Protein AF-A0A7W0LYD1-F1 (afdb_monomer_lite)

Secondary structure (DSSP, 8-state):
-GGGTTHHHHHHHHHHHHHHHSSHHHHHHHHHHHHHHHHHHHTT--HHHHHHHTTPPPPPP-

Foldseek 3Di:
DVVVVVVCVLVVQLVVQCVVPVDVVVSVVSSVVVVVVVVVVVVPDDPCVVCVVVVHDDDDDD

Sequence (62 aa):
ATERGTSWLGTLVFGLVFQLTDSYRPAIVALIVFFAVGLGVLWRVDARRGIAEAGNQAPAVV

Radius of gyration: 17.04 Å; chains: 1; bounding box: 33×34×38 Å

Structure (mmCIF, N/CA/C/O backbone):
data_AF-A0A7W0LYD1-F1
#
_entry.id   AF-A0A7W0LYD1-F1
#
loop_
_atom_site.group_PDB
_atom_site.id
_atom_site.type_symbol
_atom_site.label_atom_id
_atom_site.label_alt_id
_atom_site.label_comp_id
_atom_site.label_asym_id
_atom_site.label_entity_id
_atom_site.label_seq_id
_atom_site.pdbx_PDB_ins_code
_atom_site.Cartn_x
_atom_site.Cartn_y
_atom_site.Cartn_z
_atom_site.occupancy
_atom_site.B_iso_or_equiv
_atom_site.auth_seq_id
_atom_site.auth_comp_id
_atom_site.auth_asym_id
_atom_site.auth_atom_id
_atom_site.pdbx_PDB_model_num
ATOM 1 N N . ALA A 1 1 ? 1.199 -14.277 14.179 1.00 47.44 1 ALA A N 1
ATOM 2 C CA . ALA A 1 1 ? 1.964 -14.939 13.094 1.00 47.44 1 ALA A CA 1
ATOM 3 C C . ALA A 1 1 ? 1.710 -14.327 11.704 1.00 47.44 1 ALA A C 1
ATOM 5 O O . ALA A 1 1 ? 2.574 -14.452 10.846 1.00 47.44 1 ALA A O 1
ATOM 6 N N . THR A 1 2 ? 0.599 -13.606 11.490 1.00 49.00 2 THR A N 1
ATOM 7 C CA . THR A 1 2 ? 0.274 -12.904 10.226 1.00 49.00 2 THR A CA 1
ATOM 8 C C . THR A 1 2 ? 1.060 -11.605 9.980 1.00 49.00 2 THR A C 1
ATOM 10 O O . THR A 1 2 ? 1.194 -11.202 8.834 1.00 49.00 2 THR A O 1
ATOM 13 N N . GLU A 1 3 ? 1.667 -10.999 11.007 1.00 50.66 3 GLU A N 1
ATOM 14 C CA . GLU A 1 3 ? 2.475 -9.760 10.904 1.00 50.66 3 GLU A CA 1
ATOM 15 C C . GLU A 1 3 ? 3.627 -9.852 9.881 1.00 50.66 3 GLU A C 1
ATOM 17 O O . GLU A 1 3 ? 4.053 -8.863 9.296 1.00 50.66 3 GLU A O 1
ATOM 22 N N . ARG A 1 4 ? 4.169 -11.061 9.678 1.00 57.22 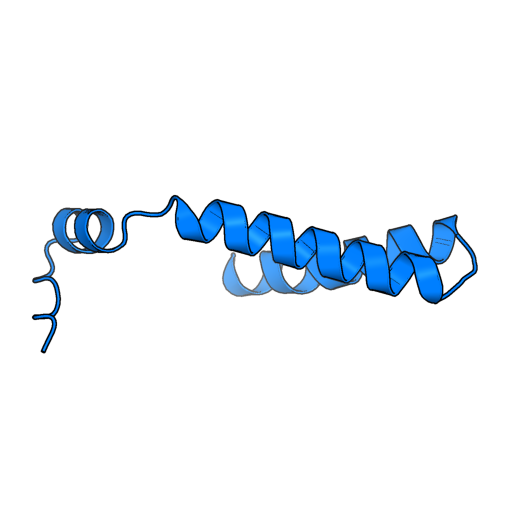4 ARG A N 1
ATOM 23 C CA . ARG A 1 4 ? 5.363 -11.304 8.851 1.00 57.22 4 ARG A CA 1
ATOM 24 C C . ARG A 1 4 ? 5.025 -11.904 7.477 1.00 57.22 4 ARG A C 1
ATOM 26 O O . ARG A 1 4 ? 5.857 -11.874 6.575 1.00 57.22 4 ARG A O 1
ATOM 33 N N . GLY A 1 5 ? 3.799 -12.415 7.319 1.00 57.41 5 GLY A N 1
ATOM 34 C CA . GLY A 1 5 ? 3.315 -13.107 6.120 1.00 57.41 5 GLY A CA 1
ATOM 35 C C . GLY A 1 5 ? 2.834 -12.182 4.997 1.00 57.41 5 GLY A C 1
ATOM 36 O O . GLY A 1 5 ? 2.680 -12.629 3.867 1.00 57.41 5 GLY A O 1
ATOM 37 N N . THR A 1 6 ? 2.623 -10.893 5.258 1.00 63.06 6 THR A N 1
ATOM 38 C CA . THR A 1 6 ? 2.366 -9.889 4.210 1.00 63.06 6 THR A CA 1
ATOM 39 C C . THR A 1 6 ? 3.644 -9.172 3.770 1.00 63.06 6 THR A C 1
ATOM 41 O O . THR A 1 6 ? 3.773 -8.855 2.590 1.00 63.06 6 THR A O 1
ATOM 44 N N . SER A 1 7 ? 4.638 -8.999 4.653 1.00 65.94 7 SER A N 1
ATOM 45 C CA . SER A 1 7 ? 5.881 -8.272 4.324 1.00 65.94 7 SER A CA 1
ATOM 46 C C . SER A 1 7 ? 6.744 -8.929 3.241 1.00 65.94 7 SER A C 1
ATOM 48 O O . SER A 1 7 ? 7.366 -8.229 2.452 1.00 65.94 7 SER A O 1
ATOM 50 N N . TRP A 1 8 ? 6.781 -10.260 3.154 1.00 72.50 8 TRP A N 1
ATOM 51 C CA . TRP A 1 8 ? 7.509 -10.975 2.090 1.00 72.50 8 TRP A CA 1
ATOM 52 C C . TRP A 1 8 ? 6.762 -11.050 0.748 1.00 72.50 8 TRP A C 1
ATOM 54 O O . TRP A 1 8 ? 7.371 -11.387 -0.265 1.00 72.50 8 TRP A O 1
ATOM 64 N N . LEU A 1 9 ? 5.463 -10.726 0.713 1.00 75.50 9 LEU A N 1
ATOM 65 C CA . LEU A 1 9 ? 4.622 -10.896 -0.477 1.00 75.50 9 LEU A CA 1
ATOM 66 C C . LEU A 1 9 ? 5.003 -9.871 -1.557 1.00 75.50 9 LEU A C 1
ATOM 68 O O . LEU A 1 9 ? 5.164 -10.234 -2.719 1.00 75.50 9 LEU A O 1
ATOM 72 N N . GLY A 1 10 ? 5.272 -8.622 -1.159 1.00 72.19 10 GLY A N 1
ATOM 73 C CA . GLY A 1 10 ? 5.803 -7.596 -2.063 1.00 72.19 10 GLY A CA 1
ATOM 74 C C . GLY A 1 10 ? 7.172 -7.972 -2.643 1.00 72.19 10 GLY A C 1
ATOM 75 O O . GLY A 1 10 ? 7.388 -7.847 -3.847 1.00 72.19 10 GLY A O 1
ATOM 76 N N . THR A 1 11 ? 8.070 -8.514 -1.813 1.00 75.88 11 THR A N 1
ATOM 77 C CA . THR A 1 11 ? 9.400 -8.978 -2.244 1.00 75.88 11 THR A CA 1
ATOM 78 C C . THR A 1 11 ? 9.314 -10.172 -3.199 1.00 75.88 11 THR A C 1
ATOM 80 O O . THR A 1 11 ? 10.033 -10.207 -4.196 1.00 75.88 11 THR A O 1
ATOM 83 N N . LEU A 1 12 ? 8.416 -11.131 -2.940 1.00 77.94 12 LEU A N 1
ATOM 84 C CA . LEU A 1 12 ? 8.183 -12.287 -3.813 1.00 77.94 12 LEU A CA 1
ATOM 85 C C . LEU A 1 12 ? 7.617 -11.877 -5.175 1.00 77.94 12 LEU A C 1
ATOM 87 O O . LEU A 1 12 ? 8.111 -12.338 -6.201 1.00 77.94 12 LEU A O 1
ATOM 91 N N . VAL A 1 13 ? 6.619 -10.989 -5.201 1.00 74.69 13 VAL A N 1
ATOM 92 C CA . VAL A 1 13 ? 6.031 -10.478 -6.451 1.00 74.69 13 VAL A CA 1
ATOM 93 C C . VAL A 1 13 ? 7.071 -9.698 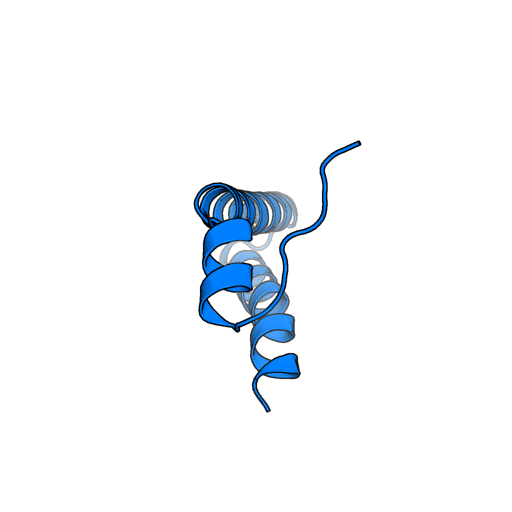-7.257 1.00 74.69 13 VAL A C 1
ATOM 95 O O . VAL A 1 13 ? 7.193 -9.911 -8.461 1.00 74.69 13 VAL A O 1
ATOM 98 N N . PHE A 1 14 ? 7.870 -8.856 -6.597 1.00 71.75 14 PHE A N 1
ATOM 99 C CA . PHE A 1 14 ? 8.962 -8.124 -7.240 1.00 71.75 14 PHE A CA 1
ATOM 100 C C . PHE A 1 14 ? 10.003 -9.068 -7.860 1.00 71.75 14 PHE A C 1
ATOM 102 O O . PHE A 1 14 ? 10.346 -8.922 -9.033 1.00 71.75 14 PHE A O 1
ATOM 109 N N . GLY A 1 15 ? 10.465 -10.067 -7.100 1.00 72.69 15 GLY A N 1
ATOM 110 C CA . GLY A 1 15 ? 11.430 -11.059 -7.575 1.00 72.69 15 GLY A CA 1
ATOM 111 C C . GLY A 1 15 ? 10.900 -11.908 -8.733 1.00 72.69 15 GLY A C 1
ATOM 112 O O . GLY A 1 15 ? 11.627 -12.148 -9.693 1.00 72.69 15 GLY A O 1
ATOM 113 N N . LEU A 1 16 ? 9.625 -12.310 -8.691 1.00 74.00 16 LEU A N 1
ATOM 114 C CA . LEU A 1 16 ? 9.002 -13.104 -9.751 1.00 74.00 16 LEU A CA 1
ATOM 115 C C . LEU A 1 16 ? 8.882 -12.315 -11.061 1.00 74.00 16 LEU A C 1
ATOM 117 O O . LEU A 1 16 ? 9.224 -12.833 -12.120 1.00 74.00 16 LEU A O 1
ATOM 121 N N . VAL A 1 17 ? 8.453 -11.051 -11.003 1.00 69.81 17 VAL A N 1
ATOM 122 C CA . VAL A 1 17 ? 8.368 -10.202 -12.203 1.00 69.81 17 VAL A CA 1
ATOM 123 C C . VAL A 1 17 ? 9.755 -9.898 -12.772 1.00 69.81 17 VAL A C 1
ATOM 125 O O . VAL A 1 17 ? 9.930 -9.881 -13.992 1.00 69.81 17 VAL A O 1
ATOM 128 N N . PHE A 1 18 ? 10.750 -9.696 -11.905 1.00 67.12 18 PHE A N 1
ATOM 129 C CA . PHE A 1 18 ? 12.133 -9.488 -12.323 1.00 67.12 18 PHE A CA 1
ATOM 130 C C . PHE A 1 18 ? 12.696 -10.713 -13.061 1.00 67.12 18 PHE A C 1
ATOM 132 O O . PHE A 1 18 ? 13.169 -10.569 -14.186 1.00 67.12 18 PHE A O 1
ATOM 139 N N . GLN A 1 19 ? 12.555 -11.914 -12.486 1.00 67.62 19 GLN A N 1
ATOM 140 C CA . GLN A 1 19 ? 13.010 -13.175 -13.092 1.00 67.62 19 GLN A CA 1
ATOM 141 C C . GLN A 1 19 ? 12.358 -13.446 -14.455 1.00 67.62 19 GLN A C 1
ATOM 143 O O . GLN A 1 19 ? 12.995 -13.996 -15.344 1.00 67.62 19 GLN A O 1
ATOM 148 N N . LEU A 1 20 ? 11.088 -13.066 -14.625 1.00 68.25 20 LEU A N 1
ATOM 149 C CA . LEU A 1 20 ? 10.351 -13.297 -15.868 1.00 68.25 20 LEU A CA 1
ATOM 150 C C . LEU A 1 20 ? 10.709 -12.316 -16.989 1.00 68.25 20 LEU A C 1
ATOM 152 O O . LEU A 1 20 ? 10.474 -12.631 -18.152 1.00 68.25 20 LEU A O 1
ATOM 156 N N . THR A 1 21 ? 11.238 -11.134 -16.659 1.00 70.44 21 THR A N 1
ATOM 157 C CA . THR A 1 21 ? 11.432 -10.064 -17.651 1.00 70.44 21 THR A CA 1
ATOM 158 C C . THR A 1 21 ? 12.895 -9.676 -17.876 1.00 70.44 21 THR A C 1
ATOM 160 O O . THR A 1 21 ? 13.166 -8.894 -18.78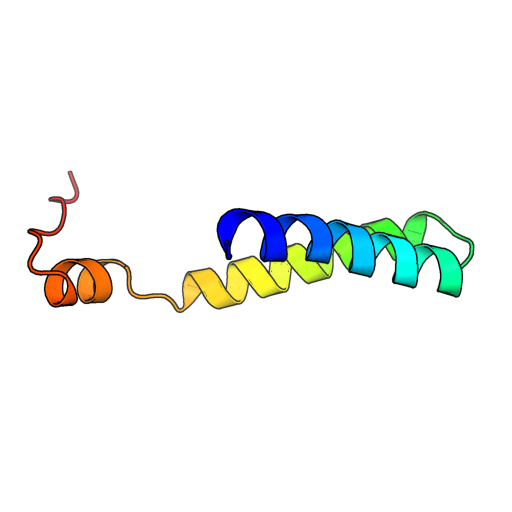5 1.00 70.44 21 THR A O 1
ATOM 163 N N . ASP A 1 22 ? 13.825 -10.190 -17.060 1.00 67.88 22 ASP A N 1
ATOM 164 C CA . ASP A 1 22 ? 15.286 -9.992 -17.164 1.00 67.88 22 ASP A CA 1
ATOM 165 C C . ASP A 1 22 ? 15.708 -8.507 -17.281 1.00 67.88 22 ASP A C 1
ATOM 167 O O . ASP A 1 22 ? 16.722 -8.124 -17.864 1.00 67.88 22 ASP A O 1
ATOM 171 N N . SER A 1 23 ? 14.857 -7.612 -16.770 1.00 70.12 23 SER A N 1
ATOM 172 C CA . SER A 1 23 ? 14.997 -6.169 -16.913 1.00 70.12 23 SER A CA 1
ATOM 173 C C . SER A 1 23 ? 14.407 -5.459 -15.699 1.00 70.12 23 SER A C 1
ATOM 175 O O . SER A 1 23 ? 13.298 -5.749 -15.252 1.00 70.12 23 SER A O 1
ATOM 177 N N . TYR A 1 24 ? 15.132 -4.477 -15.164 1.00 66.44 24 TYR A N 1
ATOM 178 C CA . TYR A 1 24 ? 14.717 -3.733 -13.967 1.00 66.44 24 TYR A CA 1
ATOM 179 C C . TYR A 1 24 ? 13.528 -2.787 -14.206 1.00 66.44 24 TYR A C 1
ATOM 181 O O . TYR A 1 24 ? 12.771 -2.497 -13.281 1.00 66.44 24 TYR A O 1
ATOM 189 N N . ARG A 1 25 ? 13.325 -2.318 -15.445 1.00 77.69 25 ARG A N 1
ATOM 190 C CA . ARG A 1 25 ? 12.215 -1.415 -15.810 1.00 77.69 25 ARG A CA 1
ATOM 191 C C . ARG A 1 25 ? 10.829 -2.002 -15.472 1.00 77.69 25 ARG A C 1
ATOM 193 O O . ARG A 1 25 ? 10.073 -1.335 -14.769 1.00 77.69 25 ARG A O 1
ATOM 200 N N . PRO A 1 26 ? 10.476 -3.222 -15.915 1.00 73.06 26 PRO A N 1
ATOM 201 C CA . PRO A 1 26 ? 9.192 -3.850 -15.587 1.00 73.06 26 PRO A CA 1
ATOM 202 C C . PRO A 1 26 ? 9.045 -4.211 -14.102 1.00 73.06 26 PRO A C 1
ATOM 204 O O . PRO A 1 26 ? 7.930 -4.174 -13.587 1.00 73.06 26 PRO A O 1
ATOM 207 N N . ALA A 1 27 ? 10.142 -4.471 -13.383 1.00 73.56 27 ALA A N 1
ATOM 208 C CA . ALA A 1 27 ? 10.092 -4.725 -11.942 1.00 73.56 27 ALA A CA 1
ATOM 209 C C . ALA A 1 27 ? 9.602 -3.493 -11.152 1.00 73.56 27 ALA A C 1
ATOM 211 O O . ALA A 1 27 ? 8.767 -3.616 -10.255 1.00 73.56 27 ALA A O 1
ATOM 212 N N . ILE A 1 28 ? 10.049 -2.289 -11.535 1.00 78.31 28 ILE A N 1
ATOM 213 C CA . ILE A 1 28 ? 9.563 -1.026 -10.949 1.00 78.31 28 ILE A CA 1
ATOM 214 C C . ILE A 1 28 ? 8.075 -0.819 -11.263 1.00 78.31 28 ILE A C 1
ATOM 216 O O . ILE A 1 28 ? 7.309 -0.422 -10.388 1.00 78.31 28 ILE A O 1
ATOM 220 N N . VAL A 1 29 ? 7.638 -1.131 -12.487 1.00 80.50 29 VAL A N 1
ATOM 221 C CA . VAL A 1 29 ? 6.221 -1.021 -12.874 1.00 80.50 29 VAL A CA 1
ATOM 222 C C . VAL A 1 29 ? 5.346 -1.973 -12.056 1.00 80.50 29 VAL A C 1
ATOM 224 O O . VAL A 1 29 ? 4.302 -1.558 -11.560 1.00 80.50 29 VAL A O 1
ATOM 227 N N . ALA A 1 30 ? 5.774 -3.219 -11.842 1.00 75.94 30 ALA A N 1
ATOM 228 C CA . ALA A 1 30 ? 5.039 -4.161 -11.000 1.00 75.94 30 ALA A CA 1
ATOM 229 C C . ALA A 1 30 ? 4.951 -3.709 -9.538 1.00 75.94 30 ALA A C 1
ATOM 231 O O . ALA A 1 30 ? 3.897 -3.859 -8.919 1.00 75.94 30 ALA A O 1
ATOM 232 N N . LEU A 1 31 ? 6.013 -3.098 -9.004 1.00 80.56 31 LEU A N 1
ATOM 233 C CA . LEU A 1 31 ? 5.985 -2.502 -7.670 1.00 80.56 31 LEU A CA 1
ATOM 234 C C . LEU A 1 31 ? 4.948 -1.372 -7.585 1.00 80.56 31 LEU A C 1
ATOM 236 O O . LEU A 1 31 ? 4.150 -1.338 -6.650 1.00 80.56 31 LEU A O 1
ATOM 240 N N . ILE A 1 32 ? 4.914 -0.482 -8.580 1.00 84.50 32 ILE A N 1
ATOM 241 C CA . ILE A 1 32 ? 3.928 0.606 -8.652 1.00 84.50 32 ILE A CA 1
ATOM 242 C C . ILE A 1 32 ? 2.504 0.043 -8.713 1.00 84.50 32 ILE A C 1
ATOM 244 O O . ILE A 1 32 ? 1.638 0.509 -7.976 1.00 84.50 32 ILE A O 1
ATOM 248 N N . VAL A 1 33 ? 2.255 -0.974 -9.544 1.00 84.62 33 VAL A N 1
ATOM 249 C CA . VAL A 1 33 ? 0.938 -1.627 -9.644 1.00 84.62 33 VAL A CA 1
ATOM 250 C C . VAL A 1 33 ? 0.534 -2.253 -8.311 1.00 84.62 33 VAL A C 1
ATOM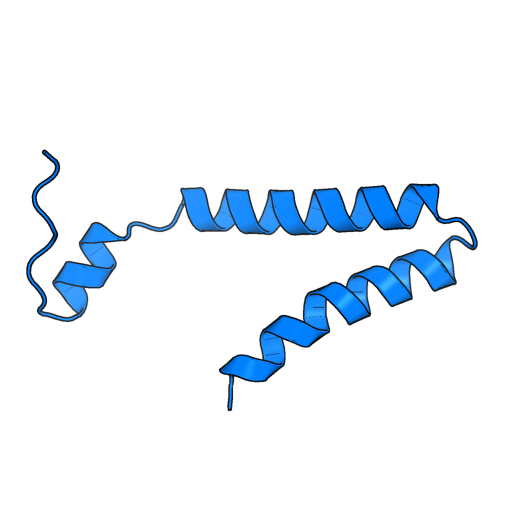 252 O O . VAL A 1 33 ? -0.601 -2.070 -7.876 1.00 84.62 33 VAL A O 1
ATOM 255 N N . PHE A 1 34 ? 1.454 -2.934 -7.626 1.00 82.62 34 PHE A N 1
ATOM 256 C CA . PHE A 1 34 ? 1.198 -3.516 -6.309 1.00 82.62 34 PHE A CA 1
ATOM 257 C C . PHE A 1 34 ? 0.764 -2.450 -5.291 1.00 82.62 34 PHE A C 1
ATOM 259 O O . PHE A 1 34 ? -0.253 -2.615 -4.611 1.00 82.62 34 PHE A O 1
ATOM 266 N N . PHE A 1 35 ? 1.475 -1.320 -5.240 1.00 83.75 35 PHE A N 1
ATOM 267 C CA . PHE A 1 35 ? 1.095 -0.186 -4.397 1.00 83.75 35 PHE A CA 1
ATOM 268 C C . PHE A 1 35 ? -0.245 0.427 -4.803 1.00 83.75 35 PHE A C 1
ATOM 270 O O . PHE A 1 35 ? -1.063 0.703 -3.931 1.00 83.75 35 PHE A O 1
ATOM 277 N N . ALA A 1 36 ? -0.503 0.610 -6.099 1.00 89.81 36 ALA A N 1
ATOM 278 C CA . ALA A 1 36 ? -1.755 1.177 -6.593 1.00 89.81 36 ALA A CA 1
ATOM 279 C C . ALA A 1 36 ? -2.967 0.308 -6.222 1.00 89.81 36 ALA A C 1
ATOM 281 O O . ALA A 1 36 ? -3.991 0.829 -5.783 1.00 89.81 36 ALA A O 1
ATOM 282 N N . VAL A 1 37 ? -2.837 -1.018 -6.333 1.00 87.75 37 VAL A N 1
ATOM 283 C CA . VAL A 1 37 ? -3.869 -1.969 -5.899 1.00 87.75 37 VAL A CA 1
ATOM 284 C C . VAL A 1 37 ? -4.086 -1.870 -4.390 1.00 87.75 37 VAL A C 1
ATOM 286 O O . VAL A 1 37 ? -5.227 -1.732 -3.951 1.00 87.75 37 VAL A O 1
ATOM 289 N N . GLY A 1 38 ? -3.011 -1.874 -3.595 1.00 85.94 38 GLY A N 1
ATOM 290 C CA . GLY A 1 38 ? -3.102 -1.718 -2.141 1.00 85.94 38 GLY A CA 1
ATOM 291 C C . GLY A 1 38 ? -3.780 -0.409 -1.726 1.00 85.94 38 GLY A C 1
ATOM 292 O O . GLY A 1 38 ? -4.664 -0.412 -0.869 1.00 85.94 38 GLY A O 1
ATOM 293 N N . LEU A 1 39 ? -3.434 0.699 -2.384 1.00 88.25 39 LEU A N 1
ATOM 294 C CA . LEU A 1 39 ? -4.033 2.009 -2.140 1.00 88.25 39 LEU A CA 1
ATOM 295 C C . LEU A 1 39 ? -5.520 2.034 -2.523 1.00 88.25 39 LEU A C 1
ATOM 297 O O . LEU A 1 39 ? -6.339 2.562 -1.777 1.00 88.25 39 LEU A O 1
ATOM 301 N N . GLY A 1 40 ? -5.880 1.425 -3.656 1.00 93.81 40 GLY A N 1
ATOM 302 C CA . GLY A 1 40 ? -7.265 1.329 -4.117 1.00 93.81 40 GLY A CA 1
ATOM 303 C C . GLY A 1 40 ? -8.149 0.484 -3.196 1.00 93.81 40 GLY A C 1
ATOM 304 O O . GLY A 1 40 ? -9.324 0.806 -3.004 1.00 93.81 40 GLY A O 1
ATOM 305 N N . VAL A 1 41 ? -7.588 -0.568 -2.593 1.00 90.12 41 VAL A N 1
ATOM 306 C CA . VAL A 1 41 ? -8.259 -1.336 -1.535 1.00 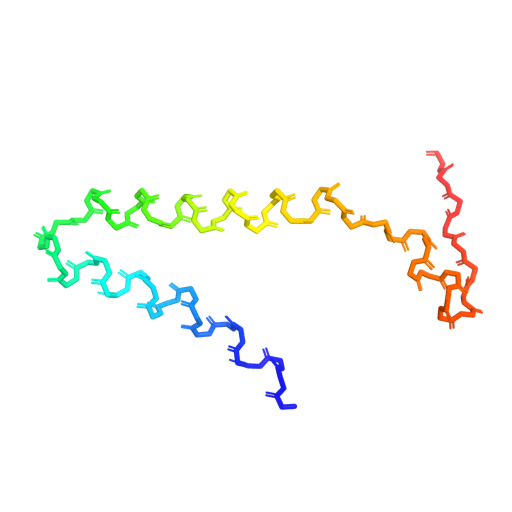90.12 41 VAL A CA 1
ATOM 307 C C . VAL A 1 41 ? -8.419 -0.475 -0.284 1.00 90.12 41 VAL A C 1
ATOM 309 O O . VAL A 1 41 ? -9.526 -0.384 0.241 1.00 90.12 41 VAL A O 1
ATOM 312 N N . LEU A 1 42 ? -7.357 0.207 0.158 1.00 89.00 42 LEU A N 1
ATOM 313 C CA . LEU A 1 42 ? -7.387 1.057 1.351 1.00 89.00 42 LEU A CA 1
ATOM 314 C C . LEU A 1 42 ? -8.395 2.208 1.225 1.00 89.00 42 LEU A C 1
ATOM 316 O O . LEU A 1 42 ? -9.090 2.518 2.185 1.00 89.00 42 LEU A O 1
ATOM 320 N N . TRP A 1 43 ? -8.543 2.793 0.036 1.00 91.69 43 TRP A N 1
ATOM 321 C CA . TRP A 1 43 ? -9.554 3.818 -0.244 1.00 91.69 43 TRP A CA 1
ATOM 322 C C . TRP A 1 43 ? -10.997 3.345 -0.052 1.00 91.69 43 TRP A C 1
ATOM 324 O O . TRP A 1 43 ? -11.877 4.168 0.185 1.00 91.69 43 TRP A O 1
ATOM 334 N N . ARG A 1 44 ? -11.264 2.039 -0.157 1.00 90.69 44 ARG A N 1
ATOM 335 C CA . ARG A 1 44 ? -12.595 1.469 0.096 1.00 90.69 44 ARG A CA 1
ATOM 336 C C . ARG A 1 44 ? -12.833 1.101 1.559 1.00 90.69 44 ARG A C 1
ATOM 338 O O . ARG A 1 44 ? -13.961 0.760 1.907 1.00 90.69 44 ARG A O 1
ATOM 345 N N . VAL A 1 45 ? -11.805 1.127 2.404 1.00 90.38 45 VAL A N 1
ATOM 346 C CA . VAL A 1 45 ? -11.923 0.740 3.811 1.00 90.38 45 VAL A CA 1
ATOM 347 C C . VAL A 1 45 ? -12.532 1.884 4.621 1.00 90.38 45 VAL A C 1
ATOM 349 O O . VAL A 1 45 ? -11.960 2.966 4.723 1.00 90.38 45 VAL A O 1
ATOM 352 N N . ASP A 1 46 ? -13.677 1.621 5.254 1.00 88.62 46 ASP A N 1
ATOM 353 C CA . ASP A 1 46 ? -14.281 2.530 6.229 1.00 88.62 46 ASP A CA 1
ATOM 354 C C . ASP A 1 46 ? -13.667 2.302 7.615 1.00 88.62 46 ASP A C 1
ATOM 356 O O . ASP A 1 46 ? -14.087 1.437 8.392 1.00 88.62 46 ASP A O 1
ATOM 360 N N . ALA A 1 47 ? -12.653 3.105 7.929 1.00 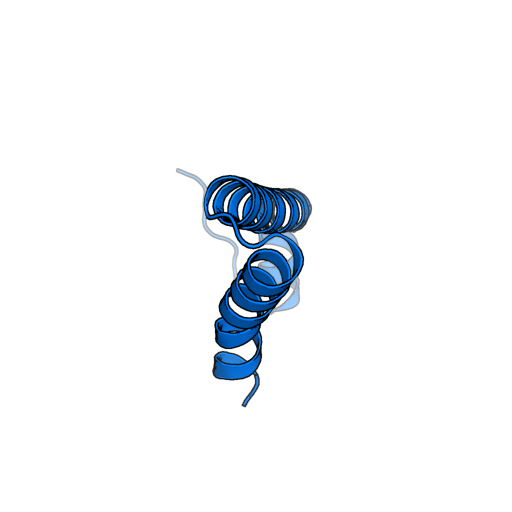87.75 47 ALA A N 1
ATOM 361 C CA . ALA A 1 47 ? -11.985 3.051 9.221 1.00 87.75 47 ALA A CA 1
ATOM 362 C C . ALA A 1 47 ? -12.928 3.395 10.388 1.00 87.75 47 ALA A C 1
ATOM 364 O O . ALA A 1 47 ? -12.793 2.819 11.465 1.00 87.75 47 ALA A O 1
ATOM 365 N N . ARG A 1 48 ? -13.902 4.299 10.200 1.00 84.06 48 ARG A N 1
ATOM 366 C CA . ARG A 1 48 ? -14.815 4.709 11.282 1.00 84.06 48 ARG A CA 1
ATOM 367 C C . ARG A 1 48 ? -15.730 3.568 11.680 1.00 84.06 48 ARG A C 1
ATOM 369 O O . ARG A 1 48 ? -15.912 3.327 12.872 1.00 84.06 48 ARG A O 1
ATOM 376 N N . ARG A 1 49 ? -16.268 2.855 10.690 1.00 86.38 49 ARG A N 1
ATOM 377 C CA . ARG A 1 49 ? -17.090 1.671 10.932 1.00 86.38 49 ARG A CA 1
ATOM 378 C C . ARG A 1 49 ? -16.299 0.586 11.658 1.00 86.38 49 ARG A C 1
ATOM 380 O O . ARG A 1 49 ? -16.796 0.056 12.645 1.00 86.38 49 ARG A O 1
ATOM 387 N N . GLY A 1 50 ? -15.054 0.332 11.248 1.00 86.62 50 GLY A N 1
ATOM 388 C CA . GLY A 1 50 ? -14.179 -0.621 11.940 1.00 86.62 50 GLY A CA 1
ATOM 389 C C . GLY A 1 50 ? -13.910 -0.247 13.404 1.00 86.62 50 GLY A C 1
ATOM 390 O O . GLY A 1 50 ? -13.926 -1.109 14.279 1.00 86.62 50 GLY A O 1
ATOM 391 N N . ILE A 1 51 ? -13.722 1.044 13.697 1.00 88.00 51 ILE A N 1
ATOM 392 C CA . ILE A 1 51 ? -13.525 1.537 15.070 1.00 88.00 51 ILE A CA 1
ATOM 393 C C . ILE A 1 51 ? -14.792 1.340 15.917 1.00 88.00 51 ILE A C 1
ATOM 395 O O . ILE A 1 51 ? -14.697 0.887 17.059 1.00 88.00 51 ILE A O 1
ATOM 399 N N . ALA A 1 52 ? -15.967 1.632 15.351 1.00 88.38 52 ALA A N 1
ATOM 400 C CA . ALA A 1 52 ? -17.249 1.453 16.029 1.00 88.38 52 ALA A CA 1
ATOM 401 C C . ALA A 1 52 ? -17.564 -0.028 16.305 1.00 88.38 52 ALA A C 1
ATOM 403 O O . ALA A 1 52 ? -17.978 -0.367 17.411 1.00 88.38 52 ALA A O 1
ATOM 404 N N . GLU A 1 53 ? -17.324 -0.917 15.336 1.00 88.69 53 GLU A N 1
ATOM 405 C CA . GLU A 1 53 ? -17.501 -2.370 15.496 1.00 88.69 53 GLU A CA 1
ATOM 406 C C . GLU A 1 53 ? -16.544 -2.957 16.550 1.00 88.69 53 GLU A C 1
ATOM 408 O O . GLU A 1 53 ? -16.898 -3.908 17.243 1.00 88.69 53 GLU A O 1
ATOM 413 N N . ALA A 1 54 ? -15.368 -2.352 16.742 1.00 88.00 54 ALA A N 1
ATOM 414 C CA . ALA A 1 54 ? -14.434 -2.706 17.811 1.00 88.00 54 ALA A CA 1
ATOM 415 C C . ALA A 1 54 ? -14.837 -2.174 19.206 1.00 88.00 54 ALA A C 1
ATOM 417 O O . ALA A 1 54 ? -14.128 -2.430 20.177 1.00 88.00 54 ALA A O 1
ATOM 418 N N . GLY A 1 55 ? -15.942 -1.425 19.324 1.00 88.50 55 GLY A N 1
ATOM 419 C CA . GLY A 1 55 ? -16.412 -0.836 20.585 1.00 88.50 55 GLY A CA 1
ATOM 420 C C . GLY A 1 55 ? -15.649 0.417 21.030 1.00 88.50 55 GLY A C 1
ATOM 421 O O . GLY A 1 55 ? -15.812 0.863 22.164 1.00 88.50 55 GLY A O 1
ATOM 422 N N . ASN A 1 56 ? -14.825 0.995 20.153 1.00 87.19 56 ASN A N 1
ATOM 423 C CA . ASN A 1 56 ? -14.023 2.180 20.443 1.00 87.19 56 ASN A CA 1
ATOM 424 C C . ASN A 1 56 ? -14.716 3.464 19.954 1.00 87.19 56 ASN A C 1
ATOM 426 O O . ASN A 1 56 ? -15.471 3.459 18.981 1.00 87.19 56 ASN A O 1
ATOM 430 N N . GLN A 1 57 ? -14.434 4.596 20.606 1.00 81.38 57 GLN A N 1
ATOM 431 C CA . GLN A 1 57 ? -14.901 5.904 20.138 1.00 81.38 57 GLN A CA 1
ATOM 432 C C . GLN A 1 57 ? -14.023 6.401 18.983 1.00 81.38 57 GLN A C 1
ATOM 434 O O . GLN A 1 57 ? -12.797 6.437 19.091 1.00 81.38 57 GLN A O 1
ATOM 439 N N . ALA A 1 58 ? -14.651 6.784 17.868 1.00 77.88 58 ALA A N 1
ATOM 440 C CA . ALA A 1 58 ? -13.942 7.313 16.706 1.00 77.88 58 ALA A CA 1
ATOM 441 C C . ALA A 1 58 ? -13.336 8.704 17.001 1.00 77.88 58 ALA A C 1
ATOM 443 O O . ALA A 1 58 ? -14.004 9.520 17.641 1.00 77.88 58 ALA A O 1
ATOM 444 N N . PRO A 1 59 ? -12.118 9.013 16.512 1.00 79.06 59 PRO A N 1
ATOM 445 C CA . PRO A 1 59 ? -11.497 10.321 16.712 1.00 79.06 59 PRO A CA 1
ATOM 446 C C . PRO A 1 59 ? -12.357 11.458 16.147 1.00 79.06 59 PRO A C 1
ATOM 448 O O . PRO A 1 59 ? -12.901 11.355 15.040 1.00 79.06 59 PRO A O 1
ATOM 451 N N . ALA A 1 60 ? -12.449 12.561 16.893 1.00 79.38 60 ALA A N 1
ATOM 452 C CA . ALA A 1 60 ? -12.993 13.808 16.373 1.00 79.38 60 ALA A CA 1
ATOM 453 C C . ALA A 1 60 ? -12.042 14.342 15.291 1.00 79.38 60 ALA A C 1
ATOM 455 O O . ALA A 1 60 ? -10.837 14.447 15.518 1.00 79.38 60 ALA A O 1
ATOM 456 N N . VAL A 1 61 ? -12.574 14.636 14.105 1.00 76.94 61 VAL A N 1
ATOM 457 C CA . VAL A 1 61 ? -11.805 15.341 13.072 1.00 76.94 61 VAL A CA 1
ATOM 458 C C . VAL A 1 61 ? -11.806 16.808 13.477 1.00 76.94 61 VAL A C 1
ATOM 460 O O . VAL A 1 61 ? -12.885 17.387 13.601 1.00 76.94 61 VAL A O 1
ATOM 463 N N . VAL A 1 62 ? -10.618 17.339 13.766 1.00 60.38 62 VAL A N 1
ATOM 464 C CA . VAL A 1 62 ? -10.384 18.756 14.086 1.00 60.38 62 VAL A CA 1
ATOM 465 C C . VAL A 1 62 ? -10.246 19.545 12.794 1.00 60.38 62 VAL A C 1
ATOM 467 O O . VAL A 1 62 ? -9.556 19.030 11.883 1.00 60.38 62 VAL A O 1
#

pLDDT: mean 77.34, std 11.06, range [47.44, 93.81]